Protein AF-A0A7D5LA62-F1 (afdb_monomer_lite)

Secondary structure (DSSP, 8-state):
------HHHHHHHHHHHHHHHHHHHHHH-HHHHHHHHHHHHHHHHHHHHHHHHHHHHHHHSEEEEE-SSS-EEEEE--------

Radius of gyration: 22.35 Å; chains: 1; bounding box: 33×41×67 Å

Foldseek 3Di:
DPPDCDPVNVVVVVCVVVVVVVVVVCVVPVPVVVVVVVVVVVVVVCVVCVVVVVVCCVVVQWDFDDPPDPDTDIDHDDPPPDDD

pLDDT: mean 74.11, std 14.37, range [42.31, 91.62]

Organism: NCBI:txid2743089

Sequence (84 aa):
MIDQPTWRSVLVSYAAMAAIPLSLWAVSRPLAAVAVLAAAAALFVGVRRAPGLARCYRECRGIAFDLGGTVRVTIAWEPTRDPA

Structure (mmCIF, N/CA/C/O backbone):
data_AF-A0A7D5LA62-F1
#
_entry.id   AF-A0A7D5LA62-F1
#
loop_
_atom_site.group_PDB
_atom_site.id
_atom_site.type_symbol
_atom_site.label_atom_id
_atom_site.label_alt_id
_atom_site.label_comp_id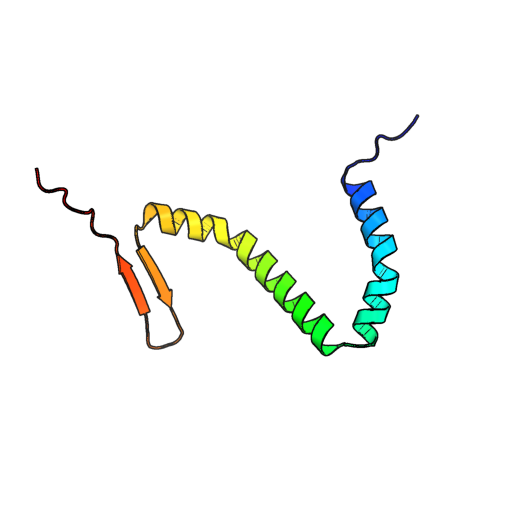
_atom_site.label_asym_id
_atom_site.label_entity_id
_atom_site.label_seq_id
_atom_site.pdbx_PDB_ins_code
_atom_site.Cartn_x
_atom_site.Cartn_y
_atom_site.Cartn_z
_atom_site.occupancy
_atom_site.B_iso_or_equiv
_atom_site.auth_seq_id
_atom_site.auth_comp_id
_atom_site.auth_asym_id
_atom_site.auth_atom_id
_atom_site.pdbx_PDB_model_num
ATOM 1 N N . MET A 1 1 ? 11.595 26.395 -24.604 1.00 42.31 1 MET A N 1
ATOM 2 C CA . MET A 1 1 ? 10.469 26.311 -23.654 1.00 42.31 1 MET A CA 1
ATOM 3 C C . MET A 1 1 ? 10.765 25.116 -22.765 1.00 42.31 1 MET A C 1
ATOM 5 O O . MET A 1 1 ? 10.686 23.997 -23.240 1.00 42.31 1 MET A O 1
ATOM 9 N N . ILE A 1 2 ? 11.330 25.353 -21.578 1.00 52.47 2 ILE A N 1
ATOM 10 C CA . ILE A 1 2 ? 11.725 24.284 -20.650 1.00 52.47 2 ILE A CA 1
ATOM 11 C C . ILE A 1 2 ? 10.479 24.003 -19.815 1.00 52.47 2 ILE A C 1
ATOM 13 O O . ILE A 1 2 ? 10.123 24.827 -18.974 1.00 52.47 2 ILE A O 1
ATOM 17 N N . ASP A 1 3 ? 9.770 22.915 -20.119 1.00 60.31 3 ASP A N 1
ATOM 18 C CA . ASP A 1 3 ? 8.627 22.463 -19.326 1.00 60.31 3 ASP A CA 1
ATOM 19 C C . ASP A 1 3 ? 9.063 22.339 -17.866 1.00 60.31 3 ASP A C 1
ATOM 21 O O . ASP A 1 3 ? 10.016 21.620 -17.555 1.00 60.31 3 ASP A O 1
ATOM 25 N N . GLN A 1 4 ? 8.406 23.072 -16.964 1.00 66.81 4 GLN A N 1
ATOM 26 C CA . GLN A 1 4 ? 8.679 22.931 -15.540 1.00 66.81 4 GLN A CA 1
ATOM 27 C C . GLN A 1 4 ? 8.389 21.477 -15.153 1.00 66.81 4 GLN A C 1
ATOM 29 O O . GLN A 1 4 ? 7.249 21.028 -15.324 1.00 66.81 4 GLN A O 1
ATOM 34 N N . PRO A 1 5 ? 9.382 20.723 -14.648 1.00 66.06 5 PRO A N 1
ATOM 35 C CA . PRO A 1 5 ? 9.161 19.343 -14.267 1.00 66.06 5 PRO A CA 1
ATOM 36 C C . PRO A 1 5 ? 8.159 19.335 -13.119 1.00 66.06 5 PRO A C 1
ATOM 38 O O . PRO A 1 5 ? 8.463 19.685 -11.980 1.00 66.06 5 PRO A O 1
ATOM 41 N N . THR A 1 6 ? 6.919 18.963 -13.431 1.00 81.62 6 THR A N 1
ATOM 42 C CA . THR A 1 6 ? 5.892 18.775 -12.410 1.00 81.62 6 THR A CA 1
ATOM 43 C C . THR A 1 6 ? 6.375 17.701 -11.445 1.00 81.62 6 THR A C 1
ATOM 45 O O . THR A 1 6 ? 7.038 16.744 -11.851 1.00 81.62 6 THR A O 1
ATOM 48 N N . TRP A 1 7 ? 6.031 17.815 -10.163 1.00 83.62 7 TRP A N 1
ATOM 49 C CA . TRP A 1 7 ? 6.519 16.878 -9.146 1.00 83.62 7 TRP A CA 1
ATOM 50 C C . TRP A 1 7 ? 6.151 15.412 -9.450 1.00 83.62 7 TRP A C 1
ATOM 52 O O . TRP A 1 7 ? 6.891 14.487 -9.125 1.00 83.62 7 TRP A O 1
ATOM 62 N N . ARG A 1 8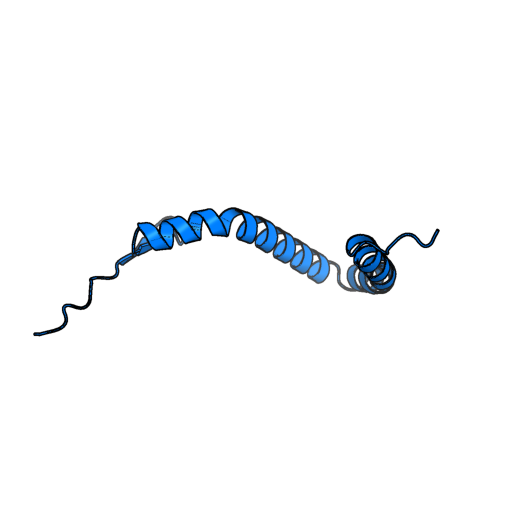 ? 5.064 15.204 -10.210 1.00 83.56 8 ARG A N 1
ATOM 63 C CA . ARG A 1 8 ? 4.703 13.904 -10.797 1.00 83.56 8 ARG A CA 1
ATOM 64 C C . ARG A 1 8 ? 5.755 13.367 -11.765 1.00 83.56 8 ARG A C 1
ATOM 66 O O . ARG A 1 8 ? 6.045 12.183 -11.691 1.00 83.56 8 ARG A O 1
ATOM 73 N N . SER A 1 9 ? 6.321 14.189 -12.647 1.00 82.69 9 SER A N 1
ATOM 74 C CA . SER A 1 9 ? 7.336 13.739 -13.614 1.00 82.69 9 SER A CA 1
ATOM 75 C C . SER A 1 9 ? 8.585 13.202 -12.917 1.00 82.69 9 SER A C 1
ATOM 77 O O . SER A 1 9 ? 9.090 12.146 -13.284 1.00 82.69 9 SER A O 1
ATOM 79 N N . VAL A 1 10 ? 9.019 13.868 -11.844 1.00 85.50 10 VAL A N 1
ATOM 80 C CA . VAL A 1 10 ? 10.176 13.437 -11.057 1.00 85.50 10 VAL A CA 1
ATOM 81 C C . VAL A 1 10 ? 9.883 12.097 -10.386 1.00 85.50 10 VAL A C 1
ATOM 83 O O . VAL A 1 10 ? 10.657 11.154 -10.530 1.00 85.50 10 VAL A O 1
ATOM 86 N N . LEU A 1 11 ? 8.727 11.973 -9.728 1.00 88.38 11 LEU A N 1
ATOM 87 C CA . LEU A 1 11 ? 8.305 10.722 -9.093 1.00 88.38 11 LEU A CA 1
ATOM 88 C C . LEU A 1 11 ? 8.180 9.565 -10.092 1.00 88.38 11 LEU A C 1
ATOM 90 O O . LEU A 1 11 ? 8.590 8.450 -9.781 1.00 88.38 11 LEU A O 1
ATOM 94 N N . VAL A 1 12 ? 7.653 9.820 -11.293 1.00 88.31 12 VAL A N 1
ATOM 95 C CA . VAL A 1 12 ? 7.533 8.806 -12.352 1.00 88.31 12 VAL A CA 1
ATOM 96 C C . VAL A 1 12 ? 8.910 8.338 -12.822 1.00 88.31 12 VAL A C 1
ATOM 98 O O . VAL A 1 12 ? 9.116 7.134 -12.948 1.00 88.31 12 VAL A O 1
ATOM 101 N N . SER A 1 13 ? 9.869 9.245 -13.013 1.00 86.19 13 SER A N 1
ATOM 102 C CA . SER A 1 13 ? 11.236 8.882 -13.409 1.00 86.19 13 SER A CA 1
ATOM 103 C C . SER A 1 13 ? 11.939 8.023 -12.354 1.00 86.19 13 SER A C 1
ATOM 105 O O . SER A 1 13 ? 12.550 7.008 -12.691 1.00 86.19 13 SER A O 1
ATOM 107 N N . TYR A 1 14 ? 11.799 8.366 -11.069 1.00 88.94 14 TYR A N 1
ATOM 108 C CA . TYR A 1 14 ? 12.330 7.539 -9.980 1.00 88.94 14 TYR A CA 1
ATOM 109 C C . TYR A 1 14 ? 11.634 6.177 -9.892 1.00 88.94 14 TYR A C 1
ATOM 111 O O . TYR A 1 14 ? 12.299 5.158 -9.709 1.00 88.94 14 TYR A O 1
ATOM 119 N N . ALA A 1 15 ? 10.311 6.135 -10.068 1.00 88.06 15 ALA A N 1
ATOM 120 C CA . ALA A 1 15 ? 9.562 4.882 -10.089 1.00 88.06 15 ALA A CA 1
ATOM 121 C C . ALA A 1 15 ? 10.004 3.974 -11.248 1.00 88.06 15 ALA A C 1
ATOM 123 O O . ALA A 1 15 ? 10.182 2.773 -11.051 1.00 88.06 15 ALA A O 1
ATOM 124 N N . ALA A 1 16 ? 10.243 4.544 -12.433 1.00 90.44 16 ALA A N 1
ATOM 125 C CA . ALA A 1 16 ? 10.735 3.809 -13.593 1.00 90.44 16 ALA A CA 1
ATOM 126 C C . ALA A 1 16 ? 12.132 3.219 -13.346 1.00 90.44 16 ALA A C 1
ATOM 128 O O . ALA A 1 16 ? 12.361 2.048 -13.646 1.00 90.44 16 ALA A O 1
ATOM 129 N N . MET A 1 17 ? 13.044 3.981 -12.731 1.00 91.62 17 MET A N 1
ATOM 130 C CA . MET A 1 17 ? 14.366 3.465 -12.356 1.00 91.62 17 MET A CA 1
ATOM 131 C C . MET A 1 17 ? 14.287 2.342 -11.314 1.00 91.62 17 MET A C 1
ATOM 133 O O . MET A 1 17 ? 15.018 1.357 -11.409 1.00 91.62 17 MET A O 1
ATOM 137 N N . ALA A 1 18 ? 13.377 2.448 -10.345 1.00 89.56 18 ALA A N 1
ATOM 138 C CA . ALA A 1 18 ? 13.194 1.428 -9.316 1.00 89.56 18 ALA A CA 1
ATOM 139 C C . ALA A 1 18 ? 12.481 0.158 -9.823 1.00 89.56 18 ALA A C 1
ATOM 141 O O . ALA A 1 18 ? 12.591 -0.893 -9.191 1.00 89.56 18 ALA A O 1
ATOM 142 N N . ALA A 1 19 ? 11.773 0.216 -10.956 1.00 88.81 19 ALA A N 1
ATOM 143 C CA . ALA A 1 19 ? 10.967 -0.897 -11.460 1.00 88.81 19 ALA A CA 1
ATOM 144 C C . ALA A 1 19 ? 11.797 -2.153 -11.780 1.00 88.81 19 ALA A C 1
ATOM 146 O O . ALA A 1 19 ? 11.365 -3.273 -11.502 1.00 88.81 19 ALA A O 1
ATOM 147 N N . ILE A 1 20 ? 13.003 -1.985 -12.327 1.00 88.19 20 ILE A N 1
ATOM 148 C CA . ILE A 1 20 ? 13.883 -3.101 -12.703 1.00 88.19 20 ILE A CA 1
ATOM 149 C C . ILE A 1 20 ? 14.361 -3.885 -11.465 1.00 88.19 20 ILE A C 1
ATOM 151 O O . ILE A 1 20 ? 14.090 -5.083 -11.392 1.00 88.19 20 ILE A O 1
ATOM 155 N N . PRO A 1 21 ? 15.000 -3.271 -10.449 1.00 88.81 21 PRO A N 1
ATOM 156 C CA . PRO A 1 21 ? 15.400 -4.015 -9.255 1.00 88.81 21 PRO A CA 1
ATOM 157 C C . PRO A 1 21 ? 14.198 -4.552 -8.464 1.00 88.81 21 PRO A C 1
ATOM 159 O O . PRO A 1 21 ? 14.276 -5.653 -7.921 1.00 88.81 21 PRO A O 1
ATOM 162 N N . LEU A 1 22 ? 13.069 -3.830 -8.432 1.00 87.31 22 LEU A N 1
ATOM 163 C CA . LEU A 1 22 ? 11.852 -4.296 -7.758 1.00 87.31 22 LEU A CA 1
ATOM 164 C C . LEU A 1 22 ? 11.238 -5.524 -8.428 1.00 87.31 22 LEU A C 1
ATOM 166 O O . LEU A 1 22 ? 10.831 -6.449 -7.731 1.00 87.31 22 LEU A O 1
ATOM 170 N N . SER A 1 23 ? 11.173 -5.550 -9.759 1.00 85.50 23 SER A N 1
ATOM 171 C CA . SER A 1 23 ? 10.656 -6.709 -10.492 1.00 85.50 23 SER A CA 1
ATOM 172 C C . SER A 1 23 ? 11.549 -7.930 -10.288 1.00 85.50 23 SER A C 1
ATOM 174 O O . SER A 1 23 ? 11.040 -9.010 -9.989 1.00 85.50 23 SER A O 1
ATOM 176 N N . LEU A 1 24 ? 12.873 -7.752 -10.326 1.00 89.50 24 LEU A N 1
ATOM 177 C CA . LEU A 1 24 ? 13.821 -8.829 -10.039 1.00 89.50 24 LEU A CA 1
ATOM 178 C C . LEU A 1 24 ? 13.656 -9.366 -8.608 1.00 89.50 24 LEU A C 1
ATOM 180 O O . LEU A 1 24 ? 13.605 -10.576 -8.382 1.00 89.50 24 LEU A O 1
ATOM 184 N N . TRP A 1 25 ? 13.514 -8.461 -7.637 1.00 90.75 25 TRP A N 1
ATOM 185 C CA . TRP A 1 25 ? 13.266 -8.818 -6.244 1.00 90.75 25 TRP A CA 1
ATOM 186 C C . TRP A 1 25 ? 11.944 -9.576 -6.082 1.00 90.75 25 TRP A C 1
ATOM 188 O O . TRP A 1 25 ? 11.917 -10.624 -5.435 1.00 90.75 25 TRP A O 1
ATOM 198 N N . ALA A 1 26 ? 10.873 -9.104 -6.725 1.00 86.75 26 ALA A N 1
ATOM 199 C CA . ALA A 1 26 ? 9.556 -9.728 -6.668 1.00 86.75 26 ALA A CA 1
ATOM 200 C C . ALA A 1 26 ? 9.562 -11.151 -7.243 1.00 86.75 26 ALA A C 1
ATOM 202 O O . ALA A 1 26 ? 8.963 -12.044 -6.648 1.00 86.75 26 ALA A O 1
ATOM 203 N N . VAL A 1 27 ? 10.289 -11.384 -8.343 1.00 90.19 27 VAL A N 1
ATOM 204 C CA . VAL A 1 27 ? 10.468 -12.728 -8.916 1.00 90.19 27 VAL A CA 1
ATOM 205 C C . VAL A 1 27 ? 11.250 -13.636 -7.965 1.00 90.19 27 VAL A C 1
ATOM 207 O O . VAL A 1 27 ? 10.883 -14.795 -7.791 1.00 90.19 27 VAL A O 1
ATOM 210 N N . SER A 1 28 ? 12.288 -13.123 -7.296 1.00 88.50 28 SER A N 1
ATOM 211 C CA . SER A 1 28 ? 13.064 -13.925 -6.338 1.00 88.50 28 SER A CA 1
ATOM 212 C C . SER A 1 28 ? 12.303 -14.255 -5.045 1.00 88.50 28 SER A C 1
ATOM 214 O O . SER A 1 28 ? 12.595 -15.259 -4.395 1.00 88.50 28 SER A O 1
ATOM 216 N N . ARG A 1 29 ? 11.335 -13.415 -4.645 1.00 91.12 29 ARG A N 1
ATOM 217 C CA . ARG A 1 29 ? 10.572 -13.549 -3.392 1.00 91.12 29 ARG A CA 1
ATOM 218 C C . ARG A 1 29 ? 9.081 -13.253 -3.599 1.00 91.12 29 ARG A C 1
ATOM 220 O O . ARG A 1 29 ? 8.570 -12.261 -3.070 1.00 91.12 29 ARG A O 1
ATOM 227 N N . PRO A 1 30 ? 8.345 -14.136 -4.295 1.00 85.06 30 PRO A N 1
ATOM 228 C CA . PRO A 1 30 ? 6.964 -13.868 -4.695 1.00 85.06 30 PRO A CA 1
ATOM 229 C C . PRO A 1 30 ? 6.025 -13.680 -3.497 1.00 85.06 30 PRO A C 1
ATOM 231 O O . PRO A 1 30 ? 5.200 -12.771 -3.495 1.00 85.06 30 PRO A O 1
ATOM 234 N N . LEU A 1 31 ? 6.190 -14.469 -2.429 1.00 91.62 31 LEU A N 1
ATOM 235 C CA . LEU A 1 31 ? 5.367 -14.341 -1.219 1.00 91.62 31 LEU A CA 1
ATOM 236 C C . LEU A 1 31 ? 5.586 -13.005 -0.497 1.00 91.62 31 LEU A C 1
ATOM 238 O O . LEU A 1 31 ? 4.625 -12.382 -0.048 1.00 91.62 31 LEU A O 1
ATOM 242 N N . ALA A 1 32 ? 6.834 -12.534 -0.420 1.00 88.94 32 ALA A N 1
ATOM 243 C CA . ALA A 1 32 ? 7.139 -11.240 0.185 1.00 88.94 32 ALA A CA 1
ATOM 244 C C . ALA A 1 32 ? 6.553 -10.091 -0.648 1.00 88.94 32 ALA A C 1
ATOM 246 O O . ALA A 1 32 ? 6.001 -9.150 -0.084 1.00 88.94 32 ALA A O 1
ATOM 247 N N . ALA A 1 33 ? 6.605 -10.190 -1.980 1.00 87.12 33 ALA A N 1
ATOM 248 C CA . ALA A 1 33 ? 5.983 -9.212 -2.868 1.00 87.12 33 ALA A CA 1
ATOM 249 C C . ALA A 1 33 ? 4.461 -9.136 -2.664 1.00 87.12 33 ALA A C 1
ATOM 251 O O . ALA A 1 33 ? 3.917 -8.039 -2.533 1.00 87.12 33 ALA A O 1
ATOM 252 N N . VAL A 1 34 ? 3.781 -10.283 -2.553 1.00 90.69 34 VAL A N 1
ATOM 253 C CA . VAL A 1 34 ? 2.339 -10.331 -2.253 1.00 90.69 34 VAL A CA 1
ATOM 254 C C . VAL A 1 34 ? 2.035 -9.694 -0.897 1.00 90.69 34 VAL A C 1
ATOM 256 O O . VAL A 1 34 ? 1.111 -8.889 -0.801 1.00 90.69 34 VAL A O 1
ATOM 259 N N . ALA A 1 35 ? 2.827 -9.989 0.138 1.00 91.38 35 ALA A N 1
ATOM 260 C CA . ALA A 1 35 ? 2.646 -9.394 1.462 1.00 91.38 35 ALA A CA 1
ATOM 261 C C . ALA A 1 35 ? 2.810 -7.864 1.441 1.00 91.38 35 ALA A C 1
ATOM 263 O O . ALA A 1 35 ? 1.988 -7.147 2.012 1.00 91.38 35 ALA A O 1
ATOM 264 N N . VAL A 1 36 ? 3.827 -7.353 0.739 1.00 90.00 36 VAL A N 1
ATOM 265 C CA . VAL A 1 36 ? 4.051 -5.907 0.576 1.00 90.00 36 VAL A CA 1
ATOM 266 C C . VAL A 1 36 ? 2.886 -5.248 -0.165 1.00 90.00 36 VAL A C 1
ATOM 268 O O . VAL A 1 36 ? 2.400 -4.204 0.271 1.00 90.00 36 VAL A O 1
ATOM 271 N N . LEU A 1 37 ? 2.392 -5.862 -1.245 1.00 89.38 37 LEU A N 1
ATOM 272 C CA . LEU A 1 37 ? 1.236 -5.354 -1.989 1.00 89.38 37 LEU A CA 1
ATOM 273 C C . LEU A 1 37 ? -0.037 -5.347 -1.134 1.00 89.38 37 LEU A C 1
ATOM 275 O O . LEU A 1 37 ? -0.764 -4.354 -1.128 1.00 89.38 37 LEU A O 1
ATOM 279 N N . ALA A 1 38 ? -0.286 -6.418 -0.378 1.00 89.94 38 ALA A N 1
ATOM 280 C CA . ALA A 1 38 ? -1.423 -6.506 0.531 1.00 89.94 38 ALA A CA 1
ATOM 281 C C . ALA A 1 38 ? -1.355 -5.432 1.628 1.00 89.94 38 ALA A C 1
ATOM 283 O O . ALA A 1 38 ? -2.348 -4.752 1.888 1.00 89.94 38 ALA A O 1
ATOM 284 N N . ALA A 1 39 ? -0.177 -5.218 2.223 1.00 91.38 39 ALA A N 1
ATOM 285 C CA . ALA A 1 39 ? 0.038 -4.173 3.219 1.00 91.38 39 ALA A CA 1
ATOM 286 C C . ALA A 1 39 ? -0.172 -2.767 2.634 1.00 91.38 39 ALA A C 1
ATOM 288 O O . ALA A 1 39 ? -0.850 -1.941 3.246 1.00 91.38 39 ALA A O 1
ATOM 289 N N . ALA A 1 40 ? 0.344 -2.501 1.430 1.00 89.62 40 ALA A N 1
ATOM 290 C CA . ALA A 1 40 ? 0.144 -1.227 0.742 1.00 89.62 40 ALA A CA 1
ATOM 291 C C . ALA A 1 40 ? -1.343 -0.967 0.441 1.00 89.62 40 ALA A C 1
ATOM 293 O O . ALA A 1 40 ? -1.840 0.137 0.672 1.00 89.62 40 ALA A O 1
ATOM 294 N N . ALA A 1 41 ? -2.074 -1.989 -0.014 1.00 89.62 41 ALA A N 1
ATOM 295 C CA . ALA A 1 41 ? -3.510 -1.901 -0.255 1.00 89.62 41 ALA A CA 1
ATOM 296 C C . ALA A 1 41 ? -4.293 -1.640 1.043 1.00 89.62 41 ALA A C 1
ATOM 298 O O . ALA A 1 41 ? -5.136 -0.741 1.085 1.00 89.62 41 ALA A O 1
ATOM 299 N N . ALA A 1 42 ? -3.981 -2.371 2.117 1.00 86.12 42 ALA A N 1
ATOM 300 C CA . ALA A 1 42 ? -4.602 -2.185 3.425 1.00 86.12 42 ALA A CA 1
ATOM 301 C C . ALA A 1 42 ? -4.351 -0.775 3.980 1.00 86.12 42 ALA A C 1
ATOM 303 O O . ALA A 1 42 ? -5.287 -0.123 4.441 1.00 86.12 42 ALA A O 1
ATOM 304 N N . LEU A 1 43 ? -3.121 -0.265 3.864 1.00 87.75 43 LEU A N 1
ATOM 305 C CA . LEU A 1 43 ? -2.776 1.106 4.240 1.00 87.75 43 LEU A CA 1
ATOM 306 C C . LEU A 1 43 ? -3.550 2.132 3.421 1.00 87.75 43 LEU A C 1
ATOM 308 O O . LEU A 1 43 ? -4.093 3.074 3.985 1.00 87.75 43 LEU A O 1
ATOM 312 N N . PHE A 1 44 ? -3.643 1.955 2.106 1.00 85.44 44 PHE A N 1
ATOM 313 C CA . PHE A 1 44 ? -4.354 2.890 1.241 1.00 85.44 44 PHE A CA 1
ATOM 314 C C . PHE A 1 44 ? -5.848 2.974 1.579 1.00 85.44 44 PHE A C 1
ATOM 316 O O . PHE A 1 44 ? -6.413 4.067 1.686 1.00 85.44 44 PHE A O 1
ATOM 323 N N . VAL A 1 45 ? -6.488 1.822 1.798 1.00 84.44 45 VAL A N 1
ATOM 324 C CA . VAL A 1 45 ? -7.882 1.753 2.254 1.00 84.44 45 VAL A CA 1
ATOM 325 C C . VAL A 1 45 ? -8.016 2.358 3.654 1.00 84.44 45 VAL A C 1
ATOM 327 O O . VAL A 1 45 ? -8.924 3.159 3.888 1.00 84.44 45 VAL A O 1
ATOM 330 N N . GLY A 1 46 ? -7.086 2.037 4.555 1.00 77.94 46 GLY A N 1
ATOM 331 C CA . GLY A 1 46 ? -7.014 2.565 5.913 1.00 77.94 46 GLY A CA 1
ATOM 332 C C . GLY A 1 46 ? -6.922 4.088 5.939 1.00 77.94 46 GLY A C 1
ATOM 333 O O . GLY A 1 46 ? -7.768 4.724 6.552 1.00 77.94 46 GLY A O 1
ATOM 334 N N . VAL A 1 47 ? -5.983 4.692 5.207 1.00 80.94 47 VAL A N 1
ATOM 335 C CA . VAL A 1 47 ? -5.798 6.152 5.113 1.00 80.94 47 VAL A CA 1
ATOM 336 C C . VAL A 1 47 ? -7.038 6.842 4.547 1.00 80.94 47 VAL A C 1
ATOM 338 O O . VAL A 1 47 ? -7.431 7.894 5.042 1.00 80.94 47 VAL A O 1
ATOM 341 N N . ARG A 1 48 ? -7.709 6.247 3.552 1.00 77.81 48 ARG A N 1
ATOM 342 C CA . ARG A 1 48 ? -8.960 6.800 3.006 1.00 77.81 48 ARG A CA 1
ATOM 343 C C . ARG A 1 48 ? -10.116 6.772 4.006 1.00 77.81 48 ARG A C 1
ATOM 345 O O . ARG A 1 48 ? -10.975 7.647 3.961 1.00 77.81 48 ARG A O 1
ATOM 352 N N . ARG A 1 49 ? -10.152 5.778 4.896 1.00 68.06 49 ARG A N 1
ATOM 353 C CA . ARG A 1 49 ? -11.203 5.614 5.919 1.00 68.06 49 ARG A CA 1
ATOM 354 C C . ARG A 1 49 ? -10.855 6.286 7.253 1.00 68.06 49 ARG A C 1
ATOM 356 O O . ARG A 1 49 ? -11.755 6.639 8.014 1.00 68.06 49 ARG A O 1
ATOM 363 N N . ALA A 1 50 ? -9.571 6.524 7.505 1.00 68.12 50 ALA A N 1
ATOM 364 C CA . ALA A 1 50 ? -9.030 7.159 8.699 1.00 68.12 50 ALA A CA 1
ATOM 365 C C . ALA A 1 50 ? -9.639 8.533 9.025 1.00 68.12 50 ALA A C 1
ATOM 367 O O . ALA A 1 50 ? -9.906 8.757 10.201 1.00 68.12 50 ALA A O 1
ATOM 368 N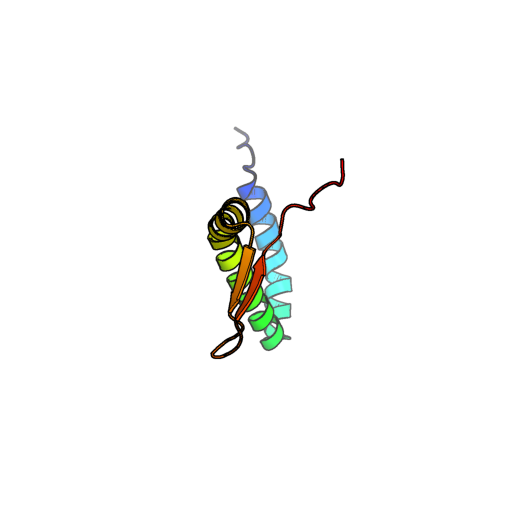 N . PRO A 1 51 ? -9.926 9.453 8.078 1.00 67.81 51 PRO A N 1
ATOM 369 C CA . PRO A 1 51 ? -10.502 10.749 8.444 1.00 67.81 51 PRO A CA 1
ATOM 370 C C . PRO A 1 51 ? -11.908 10.641 9.054 1.00 67.81 51 PRO A C 1
ATOM 372 O O . PRO A 1 51 ? -12.236 11.418 9.950 1.00 67.81 51 PRO A O 1
ATOM 375 N N . GLY A 1 52 ? -12.720 9.663 8.633 1.00 66.62 52 GLY A N 1
ATOM 376 C CA . GLY A 1 52 ? -14.033 9.399 9.238 1.00 66.62 52 GLY A CA 1
ATOM 377 C C . GLY A 1 52 ? -13.912 8.829 10.653 1.00 66.62 52 GLY A C 1
ATOM 378 O O . GLY A 1 52 ? -14.577 9.297 11.574 1.00 66.62 52 GLY A O 1
ATOM 379 N N . LEU A 1 53 ? -12.984 7.887 10.843 1.00 64.06 53 LEU A N 1
ATOM 380 C CA . LEU A 1 53 ? -12.646 7.318 12.153 1.00 64.06 53 LEU A CA 1
ATOM 381 C C . LEU A 1 53 ? -12.042 8.362 13.104 1.00 64.06 53 LEU A C 1
ATOM 383 O O . LEU A 1 53 ? -12.384 8.385 14.279 1.00 64.06 53 LEU A O 1
ATOM 387 N N . ALA A 1 54 ? -11.197 9.264 12.603 1.00 66.88 54 ALA A N 1
ATOM 388 C CA . ALA A 1 54 ? -10.556 10.313 13.391 1.00 66.88 54 ALA A CA 1
ATOM 389 C C . ALA A 1 54 ? -11.520 11.438 13.802 1.00 66.88 54 ALA A C 1
ATOM 391 O O . ALA A 1 54 ? -11.296 12.080 14.830 1.00 66.88 54 ALA A O 1
ATOM 392 N N . ARG A 1 55 ? -12.575 11.699 13.012 1.00 64.62 55 ARG A N 1
ATOM 393 C CA . ARG A 1 55 ? -13.689 12.561 13.440 1.00 64.62 55 ARG A CA 1
ATOM 394 C C . ARG A 1 55 ? -14.528 11.872 14.503 1.00 64.62 55 ARG A C 1
ATOM 396 O O . ARG A 1 55 ? -14.688 12.429 15.575 1.00 64.62 55 ARG A O 1
ATOM 403 N N . CYS A 1 56 ? -14.944 10.630 14.260 1.00 64.62 56 CYS A N 1
ATOM 404 C CA . CYS A 1 56 ? -15.715 9.847 15.224 1.00 64.62 56 CYS A CA 1
ATOM 405 C C . CYS A 1 56 ? -14.967 9.689 16.559 1.00 64.62 56 CYS A C 1
ATOM 407 O O . CYS A 1 56 ? -15.551 9.858 17.615 1.00 64.62 56 CYS A O 1
ATOM 409 N N . TYR A 1 57 ? -13.647 9.488 16.537 1.00 64.31 57 TYR A N 1
ATOM 410 C CA . TYR A 1 57 ? -12.830 9.455 17.751 1.00 64.31 57 TYR A CA 1
ATOM 411 C C . TYR A 1 57 ? -12.840 10.782 18.523 1.00 64.31 57 TYR A C 1
ATOM 413 O O . TYR A 1 57 ? -12.932 10.789 19.750 1.00 64.31 57 TYR A O 1
ATOM 421 N N . ARG A 1 58 ? -12.770 11.909 17.803 1.00 64.00 58 ARG A N 1
ATOM 422 C CA . ARG A 1 58 ? -12.828 13.249 18.401 1.00 64.00 58 ARG A CA 1
ATOM 423 C C . ARG A 1 58 ? -14.216 13.598 18.935 1.00 64.00 58 ARG A C 1
ATOM 425 O O . ARG A 1 58 ? -14.300 14.195 20.002 1.00 64.00 58 ARG A O 1
ATOM 432 N N . GLU A 1 59 ? -15.278 13.224 18.227 1.00 62.62 59 GLU A N 1
ATOM 433 C CA . GLU A 1 59 ? -16.663 13.503 18.625 1.00 62.62 59 GLU A CA 1
ATOM 434 C C . GLU A 1 59 ? -17.176 12.534 19.707 1.00 62.62 59 GLU A C 1
ATOM 436 O O . GLU A 1 59 ? -17.821 12.962 20.659 1.00 62.62 59 GLU A O 1
ATOM 441 N N . CYS A 1 60 ? -16.890 11.233 19.597 1.00 62.94 60 CYS A N 1
ATOM 442 C CA . CYS A 1 60 ? -17.496 10.199 20.441 1.00 62.94 60 CYS A CA 1
ATOM 443 C C . CYS A 1 60 ? -16.782 9.970 21.779 1.00 62.94 60 CYS A C 1
ATOM 445 O O . CYS A 1 60 ? -17.309 9.225 22.600 1.00 62.94 60 CYS A O 1
ATOM 447 N N . ARG A 1 61 ? -15.603 10.572 22.018 1.00 59.09 61 ARG A N 1
ATOM 448 C CA . ARG A 1 61 ? -14.787 10.389 23.244 1.00 59.09 61 ARG A CA 1
ATOM 449 C C . ARG A 1 61 ? -14.623 8.923 23.685 1.00 59.09 61 ARG A C 1
ATOM 451 O O . ARG A 1 61 ? -14.425 8.637 24.866 1.00 59.09 61 ARG A O 1
ATOM 458 N N . GLY A 1 62 ? -14.673 7.993 22.735 1.00 56.03 62 GLY A N 1
ATOM 459 C CA . GLY A 1 62 ? -14.477 6.582 23.002 1.0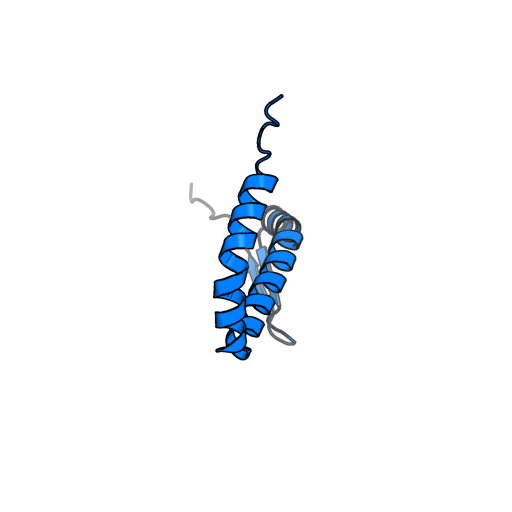0 56.03 62 GLY A CA 1
ATOM 460 C C . GLY A 1 62 ? -14.266 5.768 21.738 1.00 56.03 62 GLY A C 1
ATOM 461 O O . GLY A 1 62 ? -14.801 6.087 20.676 1.00 56.03 62 GLY A O 1
ATOM 462 N N . ILE A 1 63 ? -13.436 4.732 21.854 1.00 57.53 63 ILE A N 1
ATOM 463 C CA . ILE A 1 63 ? -13.154 3.787 20.767 1.00 57.53 63 ILE A CA 1
ATOM 464 C C . ILE A 1 63 ? -13.801 2.465 21.130 1.00 57.53 63 ILE A C 1
ATOM 466 O O . ILE A 1 63 ? -13.520 1.916 22.196 1.00 57.53 63 ILE A O 1
ATOM 470 N N . ALA A 1 64 ? -14.655 1.965 20.242 1.00 57.38 64 ALA A N 1
ATOM 471 C CA . ALA A 1 64 ? -15.130 0.595 20.286 1.00 57.38 64 ALA A CA 1
ATOM 472 C C . ALA A 1 64 ? -14.317 -0.208 19.268 1.00 57.38 64 ALA A C 1
ATOM 474 O O . ALA A 1 64 ? -14.501 -0.054 18.060 1.00 57.38 64 ALA A O 1
ATOM 475 N N . PHE A 1 65 ? -13.393 -1.034 19.755 1.00 57.75 65 PHE A N 1
ATOM 476 C CA . PHE A 1 65 ? -12.725 -2.025 18.917 1.00 57.75 65 PHE A CA 1
ATOM 477 C C . PHE A 1 65 ? -13.546 -3.310 18.956 1.00 57.75 65 PHE A C 1
ATOM 479 O O . PHE A 1 65 ? -13.718 -3.915 20.017 1.00 57.75 65 PHE A O 1
ATOM 486 N N . ASP A 1 66 ? -14.083 -3.694 17.801 1.00 56.47 66 ASP A N 1
ATOM 487 C CA . ASP A 1 66 ? -14.717 -4.994 17.614 1.00 56.47 66 ASP A CA 1
ATOM 488 C C . ASP A 1 66 ? -13.633 -5.978 17.164 1.00 56.47 66 ASP A C 1
ATOM 490 O O . ASP A 1 66 ? -13.127 -5.894 16.043 1.00 56.47 66 ASP A O 1
ATOM 494 N N . LEU A 1 67 ? -13.209 -6.853 18.078 1.00 61.53 67 LEU A N 1
ATOM 495 C CA . LEU A 1 67 ? -12.142 -7.833 17.843 1.00 61.53 67 LEU A CA 1
ATOM 496 C C . LEU A 1 67 ? -12.675 -9.138 17.227 1.00 61.53 67 LEU A C 1
ATOM 498 O O . LEU A 1 67 ? -11.961 -10.136 17.181 1.00 61.53 67 LEU A O 1
ATOM 502 N N . GLY A 1 68 ? -13.911 -9.124 16.720 1.00 45.78 68 GLY A N 1
ATOM 503 C CA . GLY A 1 68 ? -14.551 -10.267 16.090 1.00 45.78 68 GLY A CA 1
ATOM 504 C C . GLY A 1 68 ? -15.437 -11.041 17.063 1.00 45.78 68 GLY A C 1
ATOM 505 O O . GLY A 1 68 ? -14.967 -11.726 17.967 1.00 45.78 68 GLY A O 1
ATOM 506 N N . GLY A 1 69 ? -16.746 -10.961 16.823 1.00 55.06 69 GLY A N 1
ATOM 507 C CA . GLY A 1 69 ? -17.756 -11.940 17.238 1.00 55.06 69 GLY A CA 1
ATOM 508 C C . GLY A 1 69 ? -18.237 -11.871 18.687 1.00 55.06 69 GLY A C 1
ATOM 509 O O . GLY A 1 69 ? -19.431 -12.040 18.918 1.00 55.06 69 GLY A O 1
ATOM 510 N N . THR A 1 70 ? -17.361 -11.611 19.657 1.00 59.56 70 THR A N 1
ATOM 511 C CA . THR A 1 70 ? -17.736 -11.757 21.081 1.00 59.56 70 THR A CA 1
ATOM 512 C C . THR A 1 70 ? -17.104 -10.755 22.035 1.00 59.56 70 THR A C 1
ATOM 514 O O . THR A 1 70 ? -17.555 -10.656 23.175 1.00 59.56 70 THR A O 1
ATOM 517 N N . VAL A 1 71 ? -16.102 -9.982 21.608 1.00 51.84 71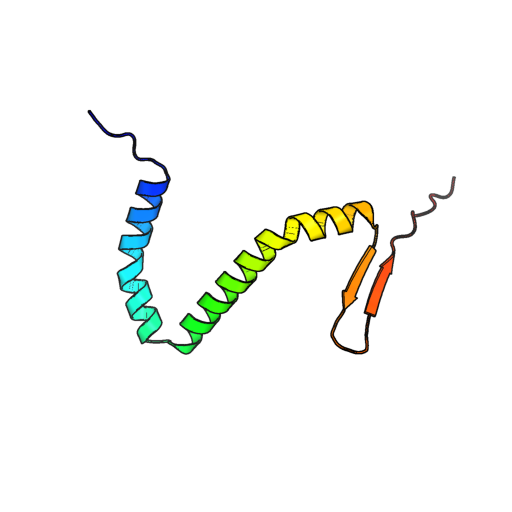 VAL A N 1
ATOM 518 C CA . VAL A 1 71 ? -15.391 -9.058 22.502 1.00 51.84 71 VAL A CA 1
ATOM 519 C C . VAL A 1 71 ? -15.394 -7.649 21.920 1.00 51.84 71 VAL A C 1
ATOM 521 O O . VAL A 1 71 ? -14.708 -7.352 20.942 1.00 51.84 71 VAL A O 1
ATOM 524 N N . ARG A 1 72 ? -16.172 -6.774 22.563 1.00 58.22 72 ARG A N 1
ATOM 525 C CA . ARG A 1 72 ? -16.190 -5.332 22.319 1.00 58.22 72 ARG A CA 1
ATOM 526 C C . ARG A 1 72 ? -15.496 -4.634 23.480 1.00 58.22 72 ARG A C 1
ATOM 528 O O . ARG A 1 72 ? -16.013 -4.635 24.595 1.00 58.22 72 ARG A O 1
ATOM 535 N N . VAL A 1 73 ? -14.343 -4.029 23.215 1.00 57.41 73 VAL A N 1
ATOM 536 C CA . VAL A 1 73 ? -13.644 -3.199 24.205 1.00 57.41 73 VAL A CA 1
ATOM 537 C C . VAL A 1 73 ? -14.033 -1.752 23.951 1.00 57.41 73 VAL A C 1
ATOM 539 O O . VAL A 1 73 ? -13.754 -1.217 22.878 1.00 57.41 73 VAL A O 1
ATOM 542 N N . THR A 1 74 ? -14.700 -1.139 24.929 1.00 57.25 74 THR A N 1
ATOM 543 C CA . THR A 1 74 ? -15.133 0.261 24.866 1.00 57.25 74 THR A CA 1
ATOM 544 C C . THR A 1 74 ? -14.284 1.055 25.843 1.00 57.25 74 THR A C 1
ATOM 546 O O . THR A 1 74 ? -14.398 0.865 27.051 1.00 57.25 74 THR A O 1
ATOM 549 N N . ILE A 1 75 ? -13.407 1.915 25.330 1.00 60.16 75 ILE A N 1
ATOM 550 C CA . ILE A 1 75 ? -12.618 2.825 26.167 1.00 60.16 75 ILE A CA 1
ATOM 551 C C . ILE A 1 75 ? -13.378 4.147 26.202 1.00 60.16 75 ILE A C 1
ATOM 553 O O . ILE A 1 75 ? -13.388 4.852 25.197 1.00 60.16 75 ILE A O 1
ATOM 557 N N . ALA A 1 76 ? -14.046 4.452 27.314 1.00 61.62 76 ALA A N 1
ATOM 558 C CA . ALA A 1 76 ? -14.674 5.748 27.554 1.00 61.62 76 ALA A CA 1
ATOM 559 C C . ALA A 1 76 ? -13.761 6.582 28.456 1.00 61.62 76 ALA A C 1
ATOM 561 O O . ALA A 1 76 ? -13.320 6.108 29.502 1.00 61.62 76 ALA A O 1
ATOM 562 N N . TRP A 1 77 ? -13.466 7.812 28.043 1.00 62.03 77 TRP A N 1
ATOM 563 C CA . TRP A 1 77 ? -12.692 8.745 28.857 1.00 62.03 77 TRP A CA 1
ATOM 564 C C . TRP A 1 77 ? -13.655 9.587 29.697 1.00 62.03 77 TRP A C 1
ATOM 566 O O . TRP A 1 77 ? -14.342 10.462 29.164 1.00 62.03 77 TRP A O 1
ATOM 576 N N . GLU A 1 78 ? -13.718 9.329 31.003 1.00 60.47 78 GLU A N 1
ATOM 577 C CA . GLU A 1 78 ? -14.362 10.251 31.940 1.00 60.47 78 GLU A CA 1
ATOM 578 C C . GLU A 1 78 ? -13.479 11.493 32.119 1.00 60.47 78 GLU A C 1
ATOM 580 O O . GLU A 1 78 ? -12.254 11.365 32.209 1.00 60.47 78 GLU A O 1
ATOM 585 N N . PRO A 1 79 ? -14.058 12.711 32.127 1.00 56.47 79 PRO A N 1
ATOM 586 C CA . PRO A 1 79 ? -13.291 13.910 32.411 1.00 56.47 79 PRO A CA 1
ATOM 587 C C . PRO A 1 79 ? -12.708 13.755 33.812 1.00 56.47 79 PRO A C 1
ATOM 589 O O . PRO A 1 79 ? -13.460 13.619 34.778 1.00 56.47 79 PRO A O 1
ATOM 592 N N . THR A 1 80 ? -11.379 13.745 33.908 1.00 61.28 80 THR A N 1
ATOM 593 C CA . THR A 1 80 ? -10.659 13.781 35.176 1.00 61.28 80 THR A CA 1
ATOM 594 C C . THR A 1 80 ? -11.232 14.943 35.973 1.00 61.28 80 THR A C 1
ATOM 596 O O . THR A 1 80 ? -11.062 16.105 35.603 1.00 61.28 80 THR A O 1
ATOM 599 N N . ARG A 1 81 ? -12.027 14.624 36.996 1.00 58.84 81 ARG A N 1
ATOM 600 C CA . ARG A 1 81 ? -12.604 15.613 37.894 1.00 58.84 81 ARG A CA 1
ATOM 601 C C . ARG A 1 81 ? -11.437 16.161 38.693 1.00 58.84 81 ARG A C 1
ATOM 603 O O . ARG A 1 81 ? -10.990 15.514 39.633 1.00 58.84 81 ARG A O 1
ATOM 610 N N . ASP A 1 82 ? -10.913 17.292 38.246 1.00 58.59 82 ASP A N 1
ATOM 611 C CA . ASP A 1 82 ? -9.890 18.038 38.962 1.00 58.59 82 ASP A CA 1
ATOM 612 C C . ASP A 1 82 ? -10.475 18.398 40.342 1.00 58.59 82 ASP A C 1
ATOM 614 O O . ASP A 1 82 ? -11.547 19.021 40.391 1.00 58.59 82 ASP A O 1
ATOM 618 N N . PRO A 1 83 ? -9.908 17.913 41.463 1.00 60.53 83 PRO A N 1
ATOM 619 C CA . PRO A 1 83 ? -10.373 18.313 42.780 1.00 60.53 83 PRO A CA 1
ATOM 620 C C . PRO A 1 83 ? -9.987 19.781 42.997 1.00 60.53 83 PRO A C 1
ATOM 622 O O . PRO A 1 83 ? -8.806 20.124 42.981 1.00 60.53 83 PRO A O 1
ATOM 625 N N . ALA A 1 84 ? -11.013 20.623 43.134 1.00 62.88 84 ALA A N 1
ATOM 626 C CA . ALA A 1 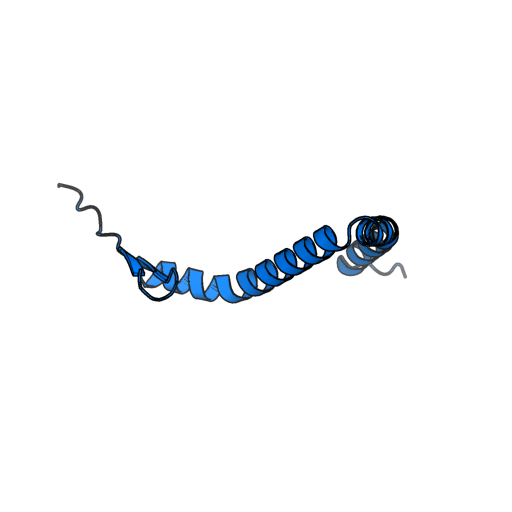84 ? -10.908 22.046 43.456 1.00 62.88 84 ALA A CA 1
ATOM 627 C C . ALA A 1 84 ? -10.245 22.304 44.817 1.00 62.88 84 ALA A C 1
ATOM 629 O O . ALA A 1 84 ? -10.399 21.446 45.719 1.00 62.88 84 ALA A O 1
#